Protein AF-A0AAD7Q5D2-F1 (afdb_monomer_lite)

Radius of gyration: 18.45 Å; chains: 1; bounding box: 36×52×41 Å

Structure (mmCIF, N/CA/C/O backbone):
data_AF-A0AAD7Q5D2-F1
#
_entry.id   AF-A0AAD7Q5D2-F1
#
loop_
_atom_site.group_PDB
_atom_site.id
_atom_site.type_symbol
_atom_site.label_atom_id
_atom_site.label_alt_id
_atom_site.label_comp_id
_atom_site.label_asym_id
_atom_site.label_entity_id
_atom_site.label_seq_id
_atom_site.pdbx_PDB_ins_code
_atom_site.Cartn_x
_atom_site.Cartn_y
_atom_site.Cartn_z
_atom_site.occupancy
_atom_site.B_iso_or_equiv
_atom_site.auth_seq_id
_atom_site.auth_comp_id
_atom_site.auth_asym_id
_atom_site.auth_atom_id
_atom_site.pdbx_PDB_model_num
ATOM 1 N N . MET A 1 1 ? 12.712 31.407 -22.794 1.00 44.91 1 MET A N 1
ATOM 2 C CA . MET A 1 1 ? 13.352 30.103 -23.042 1.00 44.91 1 MET A CA 1
ATOM 3 C C . MET A 1 1 ? 12.781 29.220 -21.973 1.00 44.91 1 MET A C 1
ATOM 5 O O . MET A 1 1 ? 13.251 29.253 -20.849 1.00 44.91 1 MET A O 1
ATOM 9 N N . ASP A 1 2 ? 11.644 28.646 -22.319 1.00 51.19 2 ASP A N 1
ATOM 10 C CA . ASP A 1 2 ? 10.704 27.970 -21.445 1.00 51.19 2 ASP A CA 1
ATOM 11 C C . ASP A 1 2 ? 11.326 26.664 -20.943 1.00 51.19 2 ASP A C 1
ATOM 13 O O . ASP A 1 2 ? 11.787 25.848 -21.747 1.00 51.19 2 ASP A O 1
ATOM 17 N N . SER A 1 3 ? 11.388 26.491 -19.623 1.00 62.31 3 SER A N 1
ATOM 18 C CA . SER A 1 3 ? 11.867 25.267 -18.978 1.00 62.31 3 SER A CA 1
ATOM 19 C C . SER A 1 3 ? 10.793 24.176 -19.063 1.00 62.31 3 SER A C 1
ATOM 21 O O . SER A 1 3 ? 10.288 23.688 -18.063 1.00 62.31 3 SER A O 1
ATOM 23 N N . GLU A 1 4 ? 10.448 23.743 -20.278 1.00 75.19 4 GLU A N 1
ATOM 24 C CA . GLU A 1 4 ? 9.599 22.567 -20.515 1.00 75.19 4 GLU A CA 1
ATOM 25 C C . GLU A 1 4 ? 10.432 21.280 -20.337 1.00 75.19 4 GLU A C 1
ATOM 27 O O . GLU A 1 4 ? 10.616 20.485 -21.258 1.00 75.19 4 GLU A O 1
ATOM 32 N N . TYR A 1 5 ? 11.035 21.103 -19.157 1.00 85.31 5 TYR A N 1
ATOM 33 C CA . TY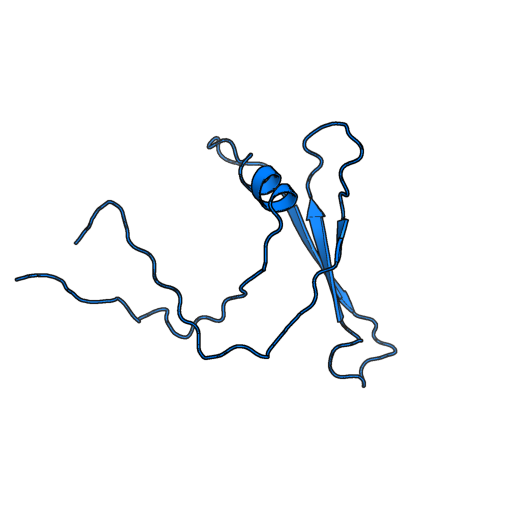R A 1 5 ? 11.867 19.945 -18.835 1.00 85.31 5 TYR A CA 1
ATOM 34 C C . TYR A 1 5 ? 11.324 19.207 -17.617 1.00 85.31 5 TYR A C 1
ATOM 36 O O . TYR A 1 5 ? 11.231 19.749 -16.519 1.00 85.31 5 TYR A O 1
ATOM 44 N N . VAL A 1 6 ? 11.013 17.926 -17.804 1.00 88.19 6 VAL A N 1
ATOM 45 C CA . VAL A 1 6 ? 10.611 17.037 -16.713 1.00 88.19 6 VAL A CA 1
ATOM 46 C C . VAL A 1 6 ? 11.860 16.430 -16.083 1.00 88.19 6 VAL A C 1
ATOM 48 O O . VAL A 1 6 ? 12.623 15.726 -16.746 1.00 88.19 6 VAL A O 1
ATOM 51 N N . GLU A 1 7 ? 12.062 16.660 -14.786 1.00 90.19 7 GLU A N 1
ATOM 52 C CA . GLU A 1 7 ? 13.150 16.017 -14.056 1.00 90.19 7 GLU A CA 1
ATOM 53 C C . GLU A 1 7 ? 12.892 14.505 -13.910 1.00 90.19 7 GLU A C 1
ATOM 55 O O . GLU A 1 7 ? 11.984 14.068 -13.205 1.00 90.19 7 GLU A O 1
ATOM 60 N N . THR A 1 8 ? 13.734 13.688 -14.546 1.00 93.56 8 THR A N 1
ATOM 61 C CA . THR A 1 8 ? 13.626 12.217 -14.541 1.00 93.56 8 THR A CA 1
ATOM 62 C C . THR A 1 8 ? 14.608 11.529 -13.593 1.00 93.56 8 THR A C 1
ATOM 64 O O . THR A 1 8 ? 14.628 10.303 -13.515 1.00 93.56 8 THR A O 1
ATOM 67 N N . SER A 1 9 ? 15.384 12.287 -12.809 1.00 93.31 9 SER A N 1
ATOM 68 C CA . SER A 1 9 ? 16.420 11.764 -11.898 1.00 93.31 9 SER A CA 1
ATOM 69 C C . SER A 1 9 ? 15.894 10.758 -10.858 1.00 93.31 9 SER A C 1
ATOM 71 O O . SER A 1 9 ? 16.666 10.007 -10.261 1.00 93.31 9 SER A O 1
ATOM 73 N N . LYS A 1 10 ? 14.573 10.729 -10.635 1.00 91.19 10 LYS A N 1
ATOM 74 C CA . LYS A 1 10 ? 13.877 9.849 -9.684 1.00 91.19 10 LYS A CA 1
ATOM 75 C C . LYS A 1 10 ? 12.930 8.841 -10.348 1.00 91.19 10 LYS A C 1
ATOM 77 O O . LYS A 1 10 ? 12.203 8.169 -9.622 1.00 91.19 10 LYS A O 1
ATOM 82 N N . ALA A 1 11 ? 12.930 8.729 -11.678 1.00 91.69 11 ALA A N 1
ATOM 83 C CA . ALA A 1 11 ? 11.963 7.916 -12.420 1.00 91.69 11 ALA A CA 1
ATOM 84 C C . ALA A 1 11 ? 12.035 6.416 -12.081 1.00 91.69 11 ALA A C 1
ATOM 86 O O . ALA A 1 11 ? 11.002 5.760 -12.016 1.00 91.69 11 ALA A O 1
ATOM 87 N N . ASP A 1 12 ? 13.226 5.891 -11.782 1.00 91.69 12 ASP A N 1
ATOM 88 C CA . ASP A 1 12 ? 13.426 4.470 -11.453 1.00 91.69 12 ASP A CA 1
ATOM 89 C C . ASP A 1 12 ? 13.086 4.110 -9.993 1.00 91.69 12 ASP A C 1
ATOM 91 O O . ASP A 1 12 ? 13.334 2.989 -9.542 1.00 91.69 12 ASP A O 1
ATOM 95 N N . ARG A 1 13 ? 12.547 5.050 -9.203 1.00 91.50 13 ARG A N 1
ATOM 96 C CA . ARG A 1 13 ? 12.164 4.762 -7.815 1.00 91.50 13 ARG A CA 1
ATOM 97 C C . ARG A 1 13 ? 10.887 3.915 -7.788 1.00 91.50 13 ARG A C 1
ATOM 99 O O . ARG A 1 13 ? 9.876 4.352 -8.334 1.00 91.50 13 ARG A O 1
ATOM 106 N N . PRO A 1 14 ? 10.882 2.752 -7.108 1.00 87.81 14 PRO A N 1
ATOM 107 C CA . PRO A 1 14 ? 9.673 1.954 -6.983 1.00 87.81 14 PRO A CA 1
ATOM 108 C C . PRO A 1 14 ? 8.650 2.698 -6.124 1.00 87.81 14 PRO A C 1
ATOM 110 O O . PRO A 1 14 ? 8.959 3.169 -5.027 1.00 87.81 14 PRO A O 1
ATOM 113 N N . LEU A 1 15 ? 7.423 2.786 -6.626 1.00 89.38 15 LEU A N 1
ATOM 114 C CA . LEU A 1 15 ? 6.301 3.422 -5.950 1.00 89.38 15 LEU A CA 1
ATOM 115 C C . LEU A 1 15 ? 5.132 2.449 -5.871 1.00 89.38 15 LEU A C 1
ATOM 117 O O . LEU A 1 15 ? 4.909 1.641 -6.770 1.00 89.38 15 LEU A O 1
ATOM 121 N N . TRP A 1 16 ? 4.379 2.559 -4.783 1.00 87.94 16 TRP A N 1
ATOM 122 C CA . TRP A 1 16 ? 3.160 1.795 -4.572 1.00 87.94 16 TRP A CA 1
ATOM 123 C C . TRP A 1 16 ? 1.979 2.720 -4.803 1.00 87.94 16 TRP A C 1
ATOM 125 O O . TRP A 1 16 ? 1.871 3.769 -4.166 1.00 87.94 16 TRP A O 1
ATOM 135 N N . LEU A 1 17 ? 1.095 2.327 -5.715 1.00 90.06 17 LEU A N 1
ATOM 136 C CA . LEU A 1 17 ? -0.170 3.010 -5.924 1.00 90.06 17 LEU A CA 1
ATOM 137 C C . LEU A 1 17 ? -1.268 2.225 -5.214 1.00 90.06 17 LEU A C 1
ATOM 139 O O . LEU A 1 17 ? -1.426 1.027 -5.433 1.00 90.06 17 LEU A O 1
ATOM 143 N N . MET A 1 18 ? -2.037 2.908 -4.370 1.00 90.12 18 MET A N 1
ATOM 144 C CA . MET A 1 18 ? -3.152 2.307 -3.645 1.00 90.12 18 MET A CA 1
ATOM 145 C C . MET A 1 18 ? -4.479 2.894 -4.119 1.00 90.12 18 MET A C 1
ATOM 147 O O . MET A 1 18 ? -4.634 4.111 -4.233 1.00 90.12 18 MET A O 1
ATOM 151 N N . LYS A 1 19 ? -5.473 2.032 -4.346 1.00 90.12 19 LYS A N 1
ATOM 152 C CA . LYS A 1 19 ? -6.859 2.474 -4.512 1.00 90.12 19 LYS A CA 1
ATOM 153 C C . LYS A 1 19 ? -7.413 2.828 -3.132 1.00 90.12 19 LYS A C 1
ATOM 155 O O . LYS A 1 19 ? -7.589 1.941 -2.303 1.00 90.12 19 LYS A O 1
ATOM 160 N N . CYS A 1 20 ? -7.683 4.108 -2.890 1.00 88.94 20 CYS A N 1
ATOM 161 C CA . CYS A 1 20 ? -8.107 4.610 -1.584 1.00 88.94 20 CYS A CA 1
ATOM 162 C C . CYS A 1 20 ? -9.622 4.895 -1.556 1.00 88.94 20 CYS A C 1
ATOM 164 O O . CYS A 1 20 ? -10.078 5.793 -2.269 1.00 88.94 20 CYS A O 1
ATOM 166 N N . PRO A 1 21 ? -10.429 4.155 -0.769 1.00 89.81 21 PRO A N 1
ATOM 167 C CA . PRO A 1 21 ? -11.837 4.486 -0.559 1.00 89.81 21 PRO A CA 1
ATOM 168 C C . PRO A 1 21 ? -12.020 5.866 0.105 1.00 89.81 21 PRO A C 1
ATOM 170 O O . PRO A 1 21 ? -11.191 6.244 0.936 1.00 89.81 21 PRO A O 1
ATOM 173 N N . PRO A 1 22 ? -13.129 6.591 -0.157 1.00 88.81 22 PRO A N 1
ATOM 174 C CA . PRO A 1 22 ? -13.343 7.937 0.386 1.00 88.81 22 PRO A CA 1
ATOM 175 C C . PRO A 1 22 ? -13.201 8.035 1.911 1.00 88.81 22 PRO A C 1
ATOM 177 O O . PRO A 1 22 ? -12.523 8.935 2.398 1.00 88.81 22 PRO A O 1
ATOM 180 N N . VAL A 1 23 ? -13.755 7.069 2.653 1.00 84.62 23 VAL A N 1
ATOM 181 C CA . VAL A 1 23 ? -13.674 7.011 4.126 1.00 84.62 23 VAL A CA 1
ATOM 182 C C . VAL A 1 23 ? -12.235 6.924 4.646 1.00 84.62 23 VAL A C 1
ATOM 184 O O . VAL A 1 23 ? -11.900 7.525 5.660 1.00 84.62 23 VAL A O 1
ATOM 187 N N . VAL A 1 24 ? -11.361 6.219 3.926 1.00 87.62 24 VAL A N 1
ATOM 188 C CA . VAL A 1 24 ? -9.939 6.127 4.267 1.00 87.62 24 VAL A CA 1
ATOM 189 C C . VAL A 1 24 ? -9.257 7.460 3.970 1.00 87.62 24 VAL A C 1
ATOM 191 O O . VAL A 1 24 ? -8.531 7.983 4.811 1.00 87.62 24 VAL A O 1
ATOM 194 N N . SER A 1 25 ? -9.526 8.049 2.799 1.00 88.50 25 SER A N 1
ATOM 195 C CA . SER A 1 25 ? -8.908 9.315 2.390 1.00 88.50 25 SER A CA 1
ATOM 196 C C . SER A 1 25 ? -9.232 10.475 3.335 1.00 88.50 25 SER A C 1
ATOM 198 O O . SER A 1 25 ? -8.341 11.261 3.643 1.00 88.50 25 SER A O 1
ATOM 200 N N . SER A 1 26 ? -10.462 10.543 3.858 1.00 84.81 26 SER A N 1
ATOM 201 C CA . SER A 1 26 ? -10.853 11.578 4.816 1.00 84.81 26 SER A CA 1
ATOM 202 C C . SER A 1 26 ? -10.071 11.474 6.122 1.00 84.81 26 SER A C 1
ATOM 204 O O . SER A 1 26 ? -9.613 12.494 6.623 1.00 84.81 26 SER A O 1
ATOM 206 N N . CYS A 1 27 ? -9.847 10.262 6.641 1.00 81.62 27 CYS A N 1
ATOM 207 C CA . CYS A 1 27 ? -9.063 10.066 7.865 1.00 81.62 27 CYS A CA 1
ATOM 208 C C . CYS A 1 27 ? -7.592 10.465 7.679 1.00 81.62 27 CYS A C 1
ATOM 210 O O . CYS A 1 27 ? -6.984 11.036 8.581 1.00 81.62 27 CYS A O 1
ATOM 212 N N . LEU A 1 28 ? -7.022 10.213 6.495 1.00 83.88 28 LEU A N 1
ATOM 213 C CA . LEU A 1 28 ? -5.641 10.591 6.176 1.00 83.88 28 LEU A CA 1
ATOM 214 C C . LEU A 1 28 ? -5.454 12.105 5.995 1.00 83.88 28 LEU A C 1
ATOM 216 O O . LEU A 1 28 ? -4.339 12.596 6.135 1.00 83.88 28 LEU A O 1
ATOM 220 N N . GLN A 1 29 ? -6.519 12.845 5.677 1.00 80.06 29 GLN A N 1
ATOM 221 C CA . GLN A 1 29 ? -6.484 14.301 5.499 1.00 80.06 29 GLN A CA 1
ATOM 222 C C . GLN A 1 29 ? -6.569 15.083 6.815 1.00 80.06 29 GLN A C 1
ATOM 224 O O . GLN A 1 29 ? -6.299 16.279 6.813 1.00 80.06 29 GLN A O 1
ATOM 229 N N . GLN A 1 30 ? -6.891 14.434 7.940 1.00 69.50 30 GLN A N 1
ATOM 230 C CA . GLN A 1 30 ? -6.980 15.066 9.268 1.00 69.50 30 GLN A CA 1
ATOM 231 C C . GLN A 1 30 ? -5.607 15.416 9.879 1.00 69.50 30 GLN A C 1
ATOM 233 O O . GLN A 1 30 ? -5.484 15.590 11.088 1.00 69.50 30 GLN A O 1
ATOM 238 N N . VAL A 1 31 ? -4.558 15.497 9.060 1.00 63.94 31 VAL A N 1
ATOM 239 C CA . VAL A 1 31 ? -3.226 15.932 9.479 1.00 63.94 31 VAL A CA 1
ATOM 240 C C . VAL A 1 31 ? -3.255 17.450 9.648 1.00 63.94 31 VAL A C 1
ATOM 242 O O . VAL A 1 31 ? -3.095 18.202 8.687 1.00 63.94 31 VAL A O 1
ATOM 245 N N . ASP A 1 32 ? -3.470 17.908 10.879 1.00 60.12 32 ASP A N 1
ATOM 246 C CA . ASP A 1 32 ? -3.262 19.307 11.237 1.00 60.12 32 ASP A CA 1
ATOM 247 C C . ASP A 1 32 ? -1.775 19.648 11.045 1.00 60.12 32 ASP A C 1
ATOM 249 O O . ASP A 1 32 ? -0.897 18.923 11.512 1.00 60.12 32 ASP A O 1
ATOM 253 N N . GLY A 1 33 ? -1.474 20.752 10.354 1.00 59.84 33 GLY A N 1
ATOM 254 C CA . GLY A 1 33 ? -0.111 21.177 9.993 1.00 59.84 33 GLY A CA 1
ATOM 255 C C . GLY A 1 33 ? 0.800 21.584 11.164 1.00 59.84 33 GLY A C 1
ATOM 256 O O . GLY A 1 33 ? 1.735 22.358 10.966 1.00 59.84 33 GLY A O 1
ATOM 257 N N . SER A 1 34 ? 0.522 21.123 12.386 1.00 60.06 34 SER A N 1
ATOM 258 C CA . SE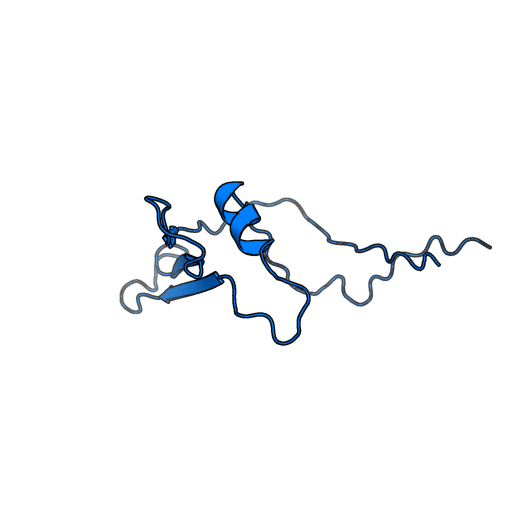R A 1 34 ? 1.388 21.293 13.551 1.00 60.06 34 SER A CA 1
ATOM 259 C C . SER A 1 34 ? 2.350 20.110 13.678 1.00 60.06 34 SER A C 1
ATOM 261 O O . SER A 1 34 ? 1.925 18.975 13.884 1.00 60.06 34 SER A O 1
ATOM 263 N N . GLU A 1 35 ? 3.648 20.380 13.593 1.00 67.62 35 GLU A N 1
ATOM 264 C CA . GLU A 1 35 ? 4.701 19.375 13.756 1.00 67.62 35 GLU A CA 1
ATOM 265 C C . GLU A 1 35 ? 4.986 19.078 15.245 1.00 67.62 35 GLU A C 1
ATOM 267 O O . GLU A 1 35 ? 5.123 20.023 16.032 1.00 67.62 35 GLU A O 1
ATOM 272 N N . PRO A 1 36 ? 5.157 17.801 15.644 1.00 66.00 36 PRO A N 1
ATOM 273 C CA . PRO A 1 36 ? 4.986 16.593 14.836 1.00 66.00 36 PRO A CA 1
ATOM 274 C C . PRO A 1 36 ? 3.512 16.167 14.762 1.00 66.00 36 PRO A C 1
ATOM 276 O O . PRO A 1 36 ? 2.858 15.978 15.792 1.00 66.00 36 PRO A O 1
ATOM 279 N N . SER A 1 37 ? 3.002 15.949 13.550 1.00 70.62 37 SER A N 1
ATOM 280 C CA . SER A 1 37 ? 1.657 15.397 13.374 1.00 70.62 37 SER A CA 1
ATOM 281 C C . SER A 1 37 ? 1.607 13.933 13.838 1.00 70.62 37 SER A C 1
ATOM 283 O O . SER A 1 37 ? 2.516 13.163 13.502 1.00 70.62 37 SER A O 1
ATOM 285 N N . PRO A 1 38 ? 0.569 13.501 14.575 1.00 76.81 38 PRO A N 1
ATOM 286 C CA . PRO A 1 38 ? 0.434 12.104 14.969 1.00 76.81 38 PRO A CA 1
ATOM 287 C C . PRO A 1 38 ? 0.218 11.201 13.738 1.00 76.81 38 PRO A C 1
ATOM 289 O O . PRO A 1 38 ? -0.379 11.634 12.751 1.00 76.81 38 PRO A O 1
ATOM 292 N N . PRO A 1 39 ? 0.669 9.932 13.773 1.00 83.25 39 PRO A N 1
ATOM 293 C CA . PRO A 1 39 ? 0.416 8.993 12.685 1.00 83.25 39 PRO A CA 1
ATOM 294 C C . PRO A 1 39 ? -1.091 8.769 12.508 1.00 83.25 39 PRO A C 1
ATOM 296 O O . PRO A 1 39 ? -1.793 8.461 13.469 1.00 83.25 39 PRO A O 1
ATOM 299 N N . VAL A 1 40 ? -1.572 8.889 11.269 1.00 85.44 40 VAL A N 1
ATOM 300 C CA . VAL A 1 40 ? -3.000 8.768 10.912 1.00 85.44 40 VAL A CA 1
ATOM 301 C C . VAL A 1 40 ? -3.412 7.353 10.498 1.00 85.44 40 VAL A C 1
ATOM 303 O O . VAL A 1 40 ? -4.592 7.011 10.533 1.00 85.44 40 VAL A O 1
ATOM 306 N N . ALA A 1 41 ? -2.452 6.507 10.123 1.00 89.06 41 ALA A N 1
ATOM 307 C CA . ALA A 1 41 ? -2.677 5.108 9.776 1.00 89.06 41 ALA A CA 1
ATOM 308 C C . ALA A 1 41 ? -1.371 4.303 9.838 1.00 89.06 41 ALA A C 1
ATOM 310 O O . ALA A 1 41 ? -0.276 4.869 9.858 1.00 89.06 41 ALA A O 1
ATOM 311 N N . LYS A 1 42 ? -1.492 2.976 9.814 1.00 91.31 42 LYS A N 1
ATOM 312 C CA . LYS A 1 42 ? -0.388 2.031 9.610 1.00 91.31 42 LYS A CA 1
ATOM 313 C C . LYS A 1 42 ? -0.765 0.997 8.554 1.00 91.31 42 LYS A C 1
ATOM 315 O O . LYS A 1 42 ? -1.910 0.561 8.492 1.00 91.31 42 LYS A O 1
ATOM 320 N N . VAL A 1 43 ? 0.214 0.589 7.754 1.00 92.88 43 VAL A N 1
ATOM 321 C CA . VAL A 1 43 ? 0.100 -0.571 6.864 1.00 92.88 43 VAL A CA 1
ATOM 322 C C . VAL A 1 43 ? 0.815 -1.737 7.532 1.00 92.88 43 VAL A C 1
ATOM 324 O O . VAL A 1 43 ? 1.966 -1.600 7.946 1.00 92.88 43 VAL A O 1
ATOM 327 N N . VAL A 1 44 ? 0.134 -2.871 7.652 1.00 93.38 44 VAL A N 1
ATOM 328 C CA . VAL A 1 44 ? 0.659 -4.099 8.249 1.00 93.38 44 VAL A CA 1
ATOM 329 C C . VAL A 1 44 ? 0.770 -5.165 7.172 1.00 93.38 44 VAL A C 1
ATOM 331 O O . VAL A 1 44 ? -0.216 -5.487 6.511 1.00 93.38 44 VAL A O 1
ATOM 334 N N . LEU A 1 45 ? 1.977 -5.708 7.025 1.00 92.19 45 LEU A N 1
ATOM 335 C CA . LEU A 1 45 ? 2.272 -6.883 6.218 1.00 92.19 45 LEU A CA 1
ATOM 336 C C . LEU A 1 45 ? 2.395 -8.091 7.148 1.00 92.19 45 LEU A C 1
ATOM 338 O O . LEU A 1 45 ? 3.316 -8.164 7.962 1.00 92.19 45 LEU A O 1
ATOM 342 N N . SER A 1 46 ? 1.473 -9.032 7.005 1.00 90.50 46 SER A N 1
ATOM 343 C CA . SER A 1 46 ? 1.505 -10.324 7.684 1.00 90.50 46 SER A CA 1
ATOM 344 C C . SER A 1 46 ? 2.057 -11.378 6.732 1.00 90.50 46 SER A C 1
ATOM 346 O O . SER A 1 46 ? 1.617 -11.452 5.587 1.00 90.50 46 SER A O 1
ATOM 348 N N . ILE A 1 47 ? 3.008 -12.182 7.207 1.00 89.81 47 ILE A N 1
ATOM 349 C CA . ILE A 1 47 ? 3.663 -13.242 6.432 1.00 89.81 47 ILE A CA 1
ATOM 350 C C . ILE A 1 47 ? 3.457 -14.559 7.173 1.00 89.81 47 ILE A C 1
ATOM 352 O O . ILE A 1 47 ? 3.849 -14.663 8.337 1.00 89.81 47 ILE A O 1
ATOM 356 N N . ASP A 1 48 ? 2.870 -15.554 6.510 1.00 87.31 48 ASP A N 1
ATOM 357 C CA . ASP A 1 48 ? 2.801 -16.913 7.046 1.00 87.31 48 ASP A CA 1
ATOM 358 C C . ASP A 1 48 ? 3.984 -17.754 6.532 1.00 87.31 48 ASP A C 1
ATOM 360 O O . ASP A 1 48 ? 4.016 -18.123 5.355 1.00 87.31 48 ASP A O 1
ATOM 364 N N . PRO A 1 49 ? 4.967 -18.088 7.391 1.00 83.69 49 PRO A N 1
ATOM 365 C CA . PRO A 1 49 ? 6.146 -18.840 6.975 1.00 83.69 49 PRO A CA 1
ATOM 366 C C . PRO A 1 49 ? 5.847 -20.297 6.592 1.00 83.69 49 PRO A C 1
ATOM 368 O O . PRO A 1 49 ? 6.700 -20.938 5.984 1.00 83.69 49 PRO A O 1
ATOM 371 N N . LEU A 1 50 ? 4.679 -20.845 6.952 1.00 83.69 50 LEU A N 1
ATOM 372 C CA . LEU A 1 50 ? 4.319 -22.234 6.645 1.00 83.69 50 LEU A CA 1
ATOM 373 C C . LEU A 1 50 ? 3.744 -22.416 5.230 1.00 83.69 50 LEU A C 1
ATOM 375 O O . LEU A 1 50 ? 3.654 -23.550 4.768 1.00 83.69 50 LEU A O 1
ATOM 379 N N . HIS A 1 51 ? 3.390 -21.327 4.540 1.00 73.75 51 HIS A N 1
ATOM 380 C CA . HIS A 1 51 ? 2.715 -21.346 3.235 1.00 73.75 51 HIS A CA 1
ATOM 381 C C . HIS A 1 51 ? 3.518 -20.630 2.132 1.00 73.75 51 HIS A C 1
ATOM 383 O O . HIS A 1 51 ? 2.943 -20.060 1.211 1.00 73.75 51 HIS A O 1
ATOM 389 N N . ALA A 1 52 ? 4.851 -20.656 2.214 1.00 64.75 52 ALA A N 1
ATOM 390 C CA . ALA A 1 52 ? 5.753 -19.864 1.367 1.00 64.75 52 ALA A CA 1
ATOM 391 C C . ALA A 1 52 ? 5.759 -20.208 -0.143 1.00 64.75 52 ALA A C 1
ATOM 393 O O . ALA A 1 52 ? 6.380 -19.477 -0.910 1.00 64.75 52 ALA A O 1
ATOM 394 N N . ASP A 1 53 ? 5.110 -21.297 -0.570 1.00 64.38 53 ASP A N 1
ATOM 395 C CA . ASP A 1 53 ? 5.145 -21.796 -1.957 1.00 64.38 53 ASP A CA 1
ATOM 396 C C . ASP A 1 53 ? 4.015 -21.260 -2.866 1.00 64.38 53 ASP A C 1
ATOM 398 O O . ASP A 1 53 ? 4.088 -21.450 -4.078 1.00 64.38 53 ASP A O 1
ATOM 402 N N . ASP A 1 54 ? 2.996 -20.568 -2.335 1.00 59.47 54 ASP A N 1
ATOM 403 C CA . ASP A 1 54 ? 1.983 -19.890 -3.165 1.00 59.47 54 ASP A CA 1
ATOM 404 C C . ASP A 1 54 ? 2.309 -18.388 -3.310 1.00 59.47 54 ASP A C 1
ATOM 406 O O . ASP A 1 54 ? 2.360 -17.626 -2.335 1.00 59.47 54 ASP A O 1
ATOM 410 N N . ASP A 1 55 ? 2.529 -17.974 -4.561 1.00 63.03 55 ASP A N 1
ATOM 411 C CA . ASP A 1 55 ? 3.243 -16.758 -5.001 1.00 63.03 55 ASP A CA 1
ATOM 412 C C . ASP A 1 55 ? 2.617 -15.421 -4.527 1.00 63.03 55 ASP A C 1
ATOM 414 O O . ASP A 1 55 ? 3.282 -14.388 -4.509 1.00 63.03 55 ASP A O 1
ATOM 418 N N . ASP A 1 56 ? 1.362 -15.420 -4.055 1.00 61.59 56 ASP A N 1
ATOM 419 C CA . ASP A 1 56 ? 0.702 -14.215 -3.516 1.00 61.59 56 ASP A CA 1
ATOM 420 C C . ASP A 1 56 ? -0.206 -14.470 -2.282 1.00 61.59 56 ASP A C 1
ATOM 422 O O . ASP A 1 56 ? -0.672 -13.512 -1.666 1.00 61.59 56 ASP A O 1
ATOM 426 N N . SER A 1 57 ? -0.445 -15.720 -1.848 1.00 63.56 57 SER A N 1
ATOM 427 C CA . SER A 1 57 ? -1.340 -16.003 -0.700 1.00 63.56 57 SER A CA 1
ATOM 428 C C . SER A 1 57 ? -0.646 -16.035 0.666 1.00 63.56 57 SER A C 1
ATOM 430 O O . SER A 1 57 ? -1.324 -16.075 1.693 1.00 63.56 57 SER A O 1
ATOM 432 N N . HIS A 1 58 ? 0.690 -16.021 0.705 1.00 76.06 58 HIS A N 1
ATOM 433 C CA . HIS A 1 58 ? 1.466 -16.034 1.952 1.00 76.06 58 HIS A CA 1
ATOM 434 C C . HIS A 1 58 ? 1.601 -14.647 2.599 1.00 76.06 58 HIS A C 1
ATOM 436 O O . HIS A 1 58 ? 1.927 -14.551 3.786 1.00 76.06 58 HIS A O 1
ATOM 442 N N . THR A 1 59 ? 1.349 -13.579 1.834 1.00 84.25 59 THR A N 1
ATOM 443 C CA . THR A 1 59 ? 1.390 -12.195 2.313 1.00 84.25 59 THR A CA 1
ATOM 444 C C . THR A 1 59 ? 0.002 -11.587 2.377 1.00 84.25 59 THR A C 1
ATOM 446 O O . THR A 1 59 ? -0.719 -11.569 1.385 1.00 84.25 59 THR A O 1
ATOM 449 N N . GLN A 1 60 ? -0.350 -11.008 3.521 1.00 90.25 60 GLN A N 1
ATOM 450 C CA . GLN A 1 60 ? -1.578 -10.238 3.684 1.00 90.25 60 GLN A CA 1
ATOM 451 C C . GLN A 1 60 ? -1.235 -8.804 4.073 1.00 90.25 60 GLN A C 1
ATOM 453 O O . GLN A 1 60 ? -0.617 -8.567 5.112 1.00 90.25 60 GLN A O 1
ATOM 458 N N . PHE A 1 61 ? -1.680 -7.848 3.260 1.00 92.25 61 PHE A N 1
ATOM 459 C CA . PHE A 1 61 ? -1.596 -6.430 3.582 1.00 92.25 61 PHE A CA 1
ATOM 460 C C . PHE A 1 61 ? -2.903 -5.961 4.221 1.00 92.25 61 PHE A C 1
ATOM 462 O O . PHE A 1 61 ? -3.997 -6.248 3.733 1.00 92.25 61 PHE A O 1
ATOM 469 N N . THR A 1 62 ? -2.798 -5.212 5.314 1.00 94.00 62 THR A N 1
ATOM 470 C CA . THR A 1 62 ? -3.933 -4.531 5.945 1.00 94.00 62 THR A CA 1
ATOM 471 C C . THR A 1 62 ? -3.576 -3.084 6.257 1.00 94.00 62 THR A C 1
ATOM 473 O O . THR A 1 62 ? -2.429 -2.765 6.563 1.00 94.00 62 THR A O 1
ATOM 476 N N . LEU A 1 63 ? -4.554 -2.192 6.165 1.00 93.88 63 LEU A N 1
ATOM 477 C CA . LEU A 1 63 ? -4.464 -0.803 6.586 1.00 93.88 63 LEU A CA 1
ATOM 478 C C . LEU A 1 63 ? -5.259 -0.637 7.874 1.00 93.88 63 LEU A C 1
ATOM 480 O O . LEU A 1 63 ? -6.458 -0.913 7.897 1.00 93.88 63 LEU A O 1
ATOM 484 N N . GLU A 1 64 ? -4.615 -0.143 8.921 1.00 92.19 64 GLU A N 1
ATOM 485 C CA . GLU A 1 64 ? -5.271 0.192 10.179 1.00 92.19 64 GLU A CA 1
ATOM 486 C C . GLU A 1 64 ? -5.236 1.705 10.399 1.00 92.19 64 GLU A C 1
ATOM 488 O O . GLU A 1 64 ? -4.163 2.309 10.457 1.00 92.19 64 GLU A O 1
ATOM 493 N N . LEU A 1 65 ? -6.407 2.324 10.523 1.00 89.69 65 LEU A N 1
ATOM 494 C CA . LEU A 1 65 ? -6.541 3.760 10.758 1.00 89.69 65 LEU A CA 1
ATOM 495 C C . LEU A 1 65 ? -6.306 4.091 12.235 1.00 89.69 65 LEU A C 1
ATOM 497 O O . LEU A 1 65 ? -6.763 3.372 13.131 1.00 89.69 65 LEU A O 1
ATOM 501 N N . ALA A 1 66 ? -5.617 5.202 12.499 1.00 82.44 66 ALA A N 1
ATOM 502 C CA . ALA A 1 66 ? -5.572 5.782 13.834 1.00 82.44 66 ALA A CA 1
ATOM 503 C C . ALA A 1 66 ? -6.990 6.222 14.215 1.00 82.44 66 ALA A C 1
ATOM 505 O O . ALA A 1 66 ? -7.735 6.725 13.379 1.00 82.44 66 ALA A O 1
ATOM 506 N N . ALA A 1 67 ? -7.402 5.974 15.457 1.00 64.94 67 ALA A N 1
ATOM 507 C CA . ALA A 1 67 ? -8.779 6.193 15.882 1.00 64.94 67 ALA A CA 1
ATOM 508 C C . ALA A 1 67 ? -9.116 7.694 15.941 1.00 64.94 67 ALA A C 1
ATOM 510 O O . ALA A 1 67 ? -9.021 8.310 17.000 1.00 64.94 67 ALA A O 1
ATOM 511 N N . THR A 1 68 ? -9.526 8.271 14.815 1.00 61.78 68 THR A N 1
ATOM 512 C CA . THR A 1 68 ? -10.121 9.602 14.744 1.00 61.78 68 THR A CA 1
ATOM 513 C C . THR A 1 68 ? -11.641 9.441 14.771 1.00 61.78 68 THR A C 1
ATOM 515 O O . THR A 1 68 ? -12.307 9.212 13.771 1.00 61.78 68 THR A O 1
ATOM 518 N N . GLU A 1 69 ? -12.168 9.532 15.989 1.00 58.12 69 GLU A N 1
ATOM 519 C CA . GLU A 1 69 ? -13.585 9.686 16.328 1.00 58.12 69 GLU A CA 1
ATOM 520 C C . GLU A 1 69 ? -14.471 8.426 16.420 1.00 58.12 69 GLU A C 1
ATOM 522 O O . GLU A 1 69 ? -14.361 7.419 15.725 1.00 58.12 69 GLU A O 1
ATOM 527 N N . SER A 1 70 ? -15.335 8.498 17.427 1.00 55.69 70 SER A N 1
ATOM 528 C CA . SER A 1 70 ? -16.249 7.492 17.955 1.00 55.69 70 SER A CA 1
ATOM 529 C C . SER A 1 70 ? -17.415 7.198 17.005 1.00 55.69 70 SER A C 1
ATOM 531 O O . SER A 1 70 ? -18.351 7.986 16.911 1.00 55.69 70 SER A O 1
ATOM 533 N N . GLY A 1 71 ? -17.389 6.032 16.353 1.00 63.62 71 GLY A N 1
ATOM 534 C CA . GLY A 1 71 ? -18.482 5.510 15.529 1.00 63.62 71 GLY A CA 1
ATOM 535 C C . GLY A 1 71 ? -18.223 4.080 15.035 1.00 63.62 71 GLY A C 1
ATOM 536 O O . GLY A 1 71 ? -17.178 3.502 15.328 1.00 63.62 71 GLY A O 1
ATOM 537 N N . ASP A 1 72 ? -19.169 3.527 14.270 1.00 64.19 72 ASP A N 1
ATOM 538 C CA . ASP A 1 72 ? -19.148 2.176 13.663 1.00 64.19 72 ASP A CA 1
ATOM 539 C C . ASP A 1 72 ? -18.192 2.057 12.449 1.00 64.19 72 ASP A C 1
ATOM 541 O O . ASP A 1 72 ? -18.323 1.171 11.610 1.00 64.19 72 ASP A O 1
ATOM 545 N N . THR A 1 73 ? -17.231 2.973 12.296 1.00 67.81 73 THR A N 1
ATOM 546 C CA . THR A 1 73 ? -16.335 2.976 11.133 1.00 67.81 73 THR A CA 1
ATOM 547 C C . THR A 1 73 ? -15.310 1.843 11.248 1.00 67.81 73 THR A C 1
ATOM 549 O O . THR A 1 73 ? -14.601 1.767 12.260 1.00 67.81 73 THR A O 1
ATOM 552 N N . PRO A 1 74 ? -15.163 0.985 10.217 1.00 74.56 74 PRO A N 1
ATOM 553 C CA . PRO A 1 74 ? -14.135 -0.043 10.202 1.00 74.56 74 PRO A CA 1
ATOM 554 C C . PRO A 1 74 ? -12.753 0.583 10.373 1.00 74.56 74 PRO A C 1
ATOM 556 O O . PRO A 1 74 ? -12.394 1.544 9.690 1.00 74.56 74 PRO A O 1
ATOM 559 N N . LYS A 1 75 ? -11.973 0.037 11.304 1.00 83.94 75 LYS A N 1
ATOM 560 C CA . LYS A 1 75 ? -10.613 0.514 11.586 1.00 83.94 75 LYS A CA 1
ATOM 561 C C . LYS A 1 75 ? -9.559 -0.213 10.771 1.00 83.94 75 LYS A C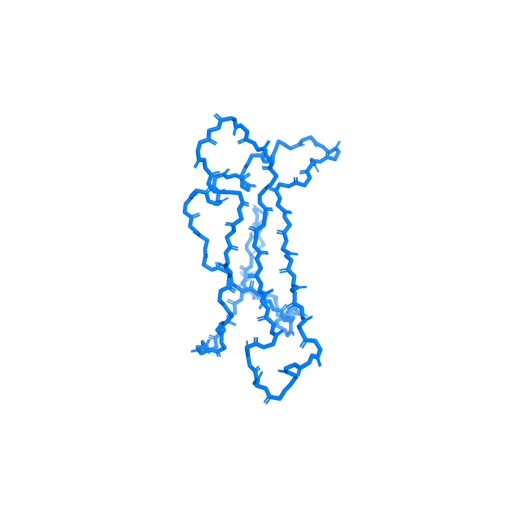 1
ATOM 563 O O . LYS A 1 75 ? -8.479 0.331 10.593 1.00 83.94 75 LYS A O 1
ATOM 568 N N . CYS A 1 76 ? -9.879 -1.408 10.286 1.00 89.62 76 CYS A N 1
ATOM 569 C CA . CYS A 1 76 ? -8.962 -2.294 9.587 1.00 89.62 76 CYS A CA 1
ATOM 570 C C . CYS A 1 76 ? -9.535 -2.613 8.203 1.00 89.62 76 CYS A C 1
ATOM 572 O O . CYS A 1 76 ? -10.685 -3.036 8.092 1.00 89.62 76 CYS A O 1
ATOM 574 N N . TYR A 1 77 ? -8.728 -2.429 7.164 1.00 91.44 77 TYR A N 1
ATOM 575 C CA . TYR A 1 77 ? -9.088 -2.693 5.775 1.00 91.44 77 TYR A CA 1
ATOM 576 C C . TYR A 1 77 ? -8.063 -3.644 5.173 1.00 91.44 77 TYR A C 1
ATOM 578 O O . TYR A 1 77 ? -6.870 -3.358 5.209 1.00 91.44 77 TYR A O 1
ATOM 586 N N . THR A 1 78 ? -8.503 -4.759 4.601 1.00 92.62 78 THR A N 1
ATOM 587 C CA . THR A 1 78 ? -7.611 -5.629 3.823 1.00 92.62 78 THR A CA 1
ATOM 588 C C . THR A 1 78 ? -7.251 -4.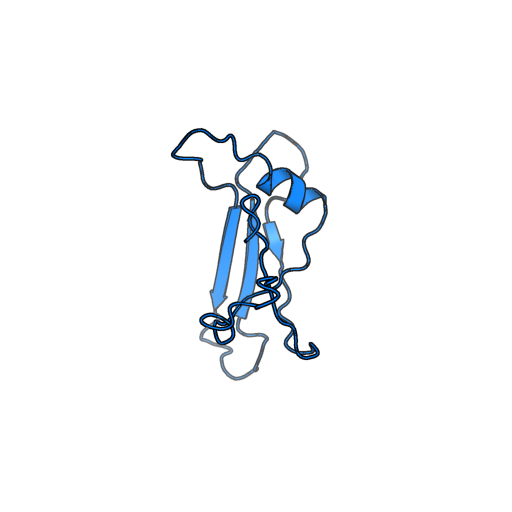954 2.502 1.00 92.62 78 THR A C 1
ATOM 590 O O . THR A 1 78 ? -8.078 -4.263 1.905 1.00 92.62 78 THR A O 1
ATOM 593 N N . MET A 1 79 ? -6.008 -5.131 2.060 1.00 91.81 79 MET A N 1
ATOM 594 C CA . MET A 1 79 ? -5.488 -4.588 0.812 1.00 91.81 79 MET A CA 1
ATOM 595 C C . MET A 1 79 ? -5.042 -5.731 -0.097 1.00 91.81 79 MET A C 1
ATOM 597 O O . MET A 1 79 ? -4.160 -6.505 0.269 1.00 91.81 79 MET A O 1
ATOM 601 N N . ASP A 1 80 ? -5.617 -5.794 -1.294 1.00 89.06 80 ASP A N 1
ATOM 602 C CA . ASP A 1 80 ? -5.166 -6.711 -2.336 1.00 89.06 80 ASP A CA 1
ATOM 603 C C . ASP A 1 80 ? -3.996 -6.091 -3.106 1.00 89.06 80 ASP A C 1
ATOM 605 O O . ASP A 1 80 ? -4.053 -4.928 -3.526 1.00 89.06 80 ASP A O 1
ATOM 609 N N . MET A 1 81 ? -2.937 -6.872 -3.314 1.00 85.25 81 MET A N 1
ATOM 610 C CA . MET A 1 81 ? -1.810 -6.467 -4.146 1.00 85.25 81 MET A CA 1
ATOM 611 C C . MET A 1 81 ? -2.060 -6.914 -5.584 1.00 85.25 81 MET A C 1
ATOM 613 O O . MET A 1 81 ? -2.364 -8.073 -5.842 1.00 85.25 81 MET A O 1
ATOM 617 N N . SER A 1 82 ? -1.927 -5.992 -6.534 1.00 83.12 82 SER A N 1
ATOM 618 C CA . SER A 1 82 ? -2.029 -6.303 -7.960 1.00 83.12 82 SER A CA 1
ATOM 619 C C . SER A 1 82 ? -0.787 -5.815 -8.689 1.00 83.12 82 SER A C 1
ATOM 621 O O . SER A 1 82 ? -0.304 -4.705 -8.466 1.00 83.12 82 SER A O 1
ATOM 623 N N . LYS A 1 83 ? -0.265 -6.677 -9.564 1.00 78.75 83 LYS A N 1
ATOM 624 C CA . LYS A 1 83 ? 0.888 -6.407 -10.436 1.00 78.75 83 LYS A CA 1
ATOM 625 C C . LYS A 1 83 ? 0.457 -6.198 -11.898 1.00 78.75 83 LYS A C 1
ATOM 627 O O . LYS A 1 83 ? 1.299 -5.982 -12.759 1.00 78.75 83 LYS A O 1
ATOM 632 N N . GLU A 1 84 ? -0.848 -6.242 -12.180 1.00 75.12 84 GLU A N 1
ATOM 633 C CA . GLU A 1 84 ? -1.433 -6.269 -13.534 1.00 75.12 84 GLU A CA 1
ATOM 634 C C . GLU A 1 84 ? -1.450 -4.913 -14.265 1.00 75.12 84 GLU A C 1
ATOM 636 O O . GLU A 1 84 ? -2.188 -4.729 -15.234 1.00 75.12 84 GLU A O 1
ATOM 641 N N . PHE A 1 85 ? -0.667 -3.930 -13.827 1.00 63.41 85 PHE A N 1
ATOM 642 C CA . PHE A 1 85 ? -0.772 -2.589 -14.388 1.00 63.41 85 PHE A CA 1
ATOM 643 C C . PHE A 1 85 ? 0.129 -2.359 -15.605 1.00 63.41 85 PHE A C 1
ATOM 645 O O . PHE A 1 85 ? 1.287 -2.772 -15.659 1.00 63.41 85 PHE A O 1
ATOM 652 N N . VAL A 1 86 ? -0.427 -1.615 -16.565 1.00 71.06 86 VAL A N 1
ATOM 653 C CA . VAL A 1 86 ? 0.308 -0.917 -17.628 1.00 71.06 86 VAL A CA 1
ATOM 654 C C . VAL A 1 86 ? 1.418 -0.032 -17.035 1.00 71.06 86 VAL A C 1
ATOM 656 O O . VAL A 1 86 ? 1.285 0.407 -15.891 1.00 71.06 86 VAL A O 1
ATOM 659 N N . PRO A 1 87 ? 2.493 0.279 -17.783 1.00 85.50 87 PRO A N 1
ATOM 660 C CA . PRO A 1 87 ? 3.537 1.188 -17.311 1.00 85.50 87 PRO A CA 1
ATOM 661 C C . PRO A 1 87 ? 2.945 2.513 -16.800 1.00 85.50 87 PRO A C 1
ATOM 663 O O . PRO A 1 87 ? 2.294 3.236 -17.554 1.00 85.50 87 PRO A O 1
ATOM 666 N N . MET A 1 88 ? 3.163 2.819 -15.518 1.00 88.06 88 MET A N 1
ATOM 667 C CA . MET A 1 88 ? 2.731 4.060 -14.866 1.00 88.06 88 MET A CA 1
ATOM 668 C C . MET A 1 88 ? 3.951 4.856 -14.395 1.00 88.06 88 MET A C 1
ATOM 670 O O . MET A 1 88 ? 4.946 4.285 -13.955 1.00 88.06 88 MET A O 1
ATOM 674 N N . SER A 1 89 ? 3.869 6.184 -14.465 1.00 89.69 89 SER A N 1
ATOM 675 C CA . SER A 1 89 ? 4.905 7.105 -13.983 1.00 89.69 89 SER A CA 1
ATOM 676 C C . SER A 1 89 ? 4.257 8.231 -13.182 1.00 89.69 89 SER A C 1
ATOM 678 O O . SER A 1 89 ? 3.136 8.639 -13.485 1.00 89.69 89 SER A O 1
ATOM 680 N N . VAL A 1 90 ? 4.947 8.717 -12.150 1.00 91.19 90 VAL A N 1
ATOM 681 C CA . VAL A 1 90 ? 4.461 9.787 -11.268 1.00 91.19 90 VAL A CA 1
ATOM 682 C C . VAL A 1 90 ? 5.348 11.013 -11.436 1.00 91.19 90 VAL A C 1
ATOM 684 O O . VAL A 1 90 ? 6.571 10.905 -11.390 1.00 91.19 90 VAL A O 1
ATOM 687 N N . PHE A 1 91 ? 4.721 12.176 -11.585 1.00 90.88 91 PHE A N 1
ATOM 688 C CA . PHE A 1 91 ? 5.378 13.477 -11.669 1.00 90.88 91 PHE A CA 1
ATOM 68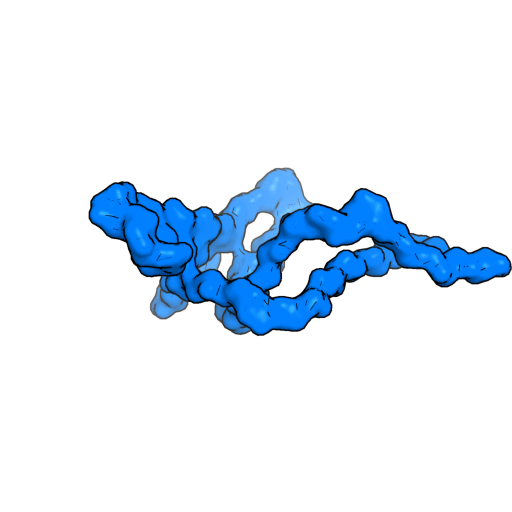9 C C . PHE A 1 91 ? 4.726 14.420 -10.657 1.00 90.88 91 PHE A C 1
ATOM 691 O O . PHE A 1 91 ? 3.548 14.268 -10.333 1.00 90.88 91 PHE A O 1
ATOM 698 N N . SER A 1 92 ? 5.488 15.382 -10.148 1.00 89.44 92 SER A N 1
ATOM 699 C CA . SER A 1 92 ? 4.987 16.416 -9.242 1.00 89.44 92 SER A CA 1
ATOM 700 C C . SER A 1 92 ? 5.310 17.787 -9.808 1.00 89.44 92 SER A C 1
ATOM 702 O O . SER A 1 92 ? 6.442 18.016 -10.227 1.00 89.44 92 SER A O 1
ATOM 704 N N . GLU A 1 93 ? 4.350 18.697 -9.748 1.00 88.56 93 GLU A N 1
ATOM 705 C CA . GLU A 1 93 ? 4.538 20.109 -10.067 1.00 88.56 93 GLU A CA 1
ATOM 706 C C . GLU A 1 93 ? 4.638 20.905 -8.760 1.00 88.56 93 GLU A C 1
ATOM 708 O O . GLU A 1 93 ? 3.871 20.672 -7.821 1.00 88.56 93 GLU A O 1
ATOM 713 N N . SER A 1 94 ? 5.610 21.813 -8.669 1.00 85.38 94 SER A N 1
ATOM 714 C CA . SER A 1 94 ? 5.750 22.707 -7.520 1.00 85.38 94 SER A CA 1
ATOM 715 C C . SER A 1 94 ? 5.033 24.031 -7.793 1.00 85.38 94 SER A C 1
ATOM 717 O O . SER A 1 94 ? 4.976 24.509 -8.923 1.00 85.38 94 SER A O 1
ATOM 719 N N . SER A 1 95 ? 4.528 24.677 -6.741 1.00 82.88 95 SER A N 1
ATOM 720 C CA . SER A 1 95 ? 3.879 25.994 -6.846 1.00 82.88 95 SER A CA 1
ATOM 721 C C . SER A 1 95 ? 4.828 27.119 -7.264 1.00 82.88 95 SER A C 1
ATOM 723 O O . SER A 1 95 ? 4.373 28.215 -7.583 1.00 82.88 95 SER A O 1
ATOM 725 N N . GLN A 1 96 ? 6.136 26.866 -7.224 1.00 79.88 96 GLN A N 1
ATOM 726 C CA . GLN A 1 96 ? 7.159 27.828 -7.609 1.00 79.88 96 GLN A CA 1
ATOM 727 C C . GLN A 1 96 ? 7.430 27.853 -9.111 1.00 79.88 96 GLN A C 1
ATOM 729 O O . GLN A 1 96 ? 8.174 28.743 -9.492 1.00 79.88 96 GLN A O 1
ATOM 734 N N . GLY A 1 97 ? 6.814 26.950 -9.895 1.00 61.72 97 GLY A N 1
ATOM 735 C CA . GLY A 1 97 ? 6.795 26.923 -11.363 1.00 61.72 97 GLY A CA 1
ATOM 736 C C . GLY A 1 97 ? 8.057 27.481 -12.015 1.00 61.72 97 GLY A C 1
ATOM 737 O O . GLY A 1 97 ? 8.142 28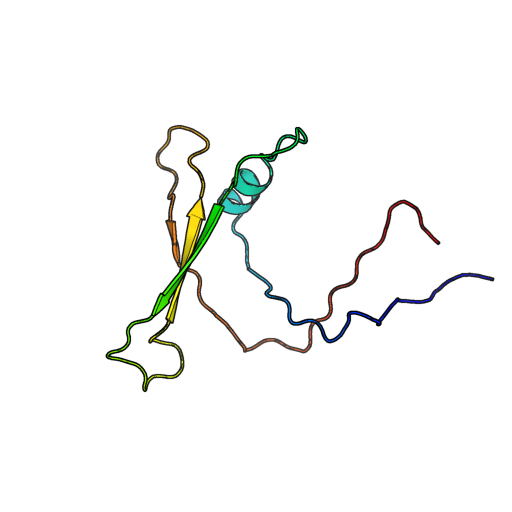.691 -12.205 1.00 61.72 97 GLY A O 1
ATOM 738 N N . ASP A 1 98 ? 9.013 26.619 -12.351 1.00 53.91 98 ASP A N 1
ATOM 739 C CA . ASP A 1 98 ? 10.133 27.038 -13.205 1.00 53.91 98 ASP A CA 1
ATOM 740 C C . ASP A 1 98 ? 9.709 27.027 -14.681 1.00 53.91 98 ASP A C 1
ATOM 742 O O . ASP A 1 98 ? 9.118 26.005 -15.103 1.00 53.91 98 ASP A O 1
#

Sequence (98 aa):
MDSEYVETSKADRPLWLMKCPPVVSSCLQQVDGSEPSPPVAKVVLSIDPLHADDDDSHTQFTLELAATESGDTPKCYTMDMSKEFVPMSVFSESSQGD

Secondary structure (DSSP, 8-state):
--------TTTTS--------HHHHHHHH---SSSSPPP-EEEEEEE-GGGTTSTTTSEEEEEEE---SSSS--SEEEE-----PPP-------TT--

Organism: Quillaja saponaria (NCBI:txid32244)

Foldseek 3Di:
DACPDFDCVCFPPDDDDFDDDPVRVVQVVPQDPDPPTDDFKDKDWAADPVPPPPPQPRIWIKIAGDDDDDDPDDRIDTGDDDPPDDDDTDGDDDPVHD

InterPro domains:
  IPR003196 Transcription initiation factor IIF, beta subunit [PTHR10445] (4-97)
  IPR011039 Transcription Factor IIF, Rap30/Rap74, interaction [SSF50916] (5-97)
  IPR040504 TFIIF, beta subunit, N-terminal [PF17683] (13-96)

pLDDT: mean 80.0, std 12.48, range [44.91, 94.0]